Protein AF-A0A679IBZ6-F1 (afdb_monomer_lite)

Foldseek 3Di:
DLLLVLCVLLVPALPLLCLLLVHDSVQSVCVNVVNDDDDPPDSSVVSSVLSSLLSVLLCVVQPNHSVVSNVQQQFQDVVVVRDRLSVQSSDVVSSVVSSVVSVVVVVVD

InterPro domains:
  IPR024467 Antitoxin Xre/MbcA/ParS-like, toxin-binding domain [PF09722] (58-107)
  IPR046847 Antitoxin Xre-like, helix-turn-helix domain [PF20432] (2-53)

Radius of gyration: 13.26 Å; chains: 1; bounding box: 30×23×37 Å

Organism: NCBI:txid1751046

pLDDT: mean 95.49, std 5.95, range [57.66, 98.5]

Sequence (109 aa):
MAVSEVADRLGIGPTDTGDIVGLSQPTASRMLKGNYLLKEHSKEWELSAHLVRLYRALFSMVGGSDELASGWLRSSNKAFDSQKPIDLIKRVDGLLNVCEYLDAHRARI

Structure (mmCIF, N/CA/C/O backbone):
data_AF-A0A679IBZ6-F1
#
_entry.id   AF-A0A679IBZ6-F1
#
loop_
_atom_site.group_PDB
_atom_site.id
_atom_site.type_symbol
_atom_site.label_atom_id
_atom_site.label_alt_id
_atom_site.label_comp_id
_atom_site.label_asym_id
_atom_site.label_entity_id
_atom_site.label_seq_id
_atom_site.pdbx_PDB_ins_code
_atom_site.Cartn_x
_atom_site.Cartn_y
_atom_site.Cartn_z
_atom_site.occupancy
_atom_site.B_iso_or_equiv
_atom_site.auth_seq_id
_atom_site.auth_comp_id
_atom_site.auth_asym_id
_atom_site.auth_atom_id
_atom_site.pdbx_PDB_model_num
ATOM 1 N N . MET A 1 1 ? 3.352 -8.321 13.443 1.00 72.88 1 MET A N 1
ATOM 2 C CA . MET A 1 1 ? 2.330 -8.811 12.487 1.00 72.88 1 MET A CA 1
ATOM 3 C C . MET A 1 1 ? 2.826 -8.553 11.070 1.00 72.88 1 MET A C 1
ATOM 5 O O . MET A 1 1 ? 3.595 -7.620 10.898 1.00 72.88 1 MET A O 1
ATOM 9 N N . ALA A 1 2 ? 2.394 -9.312 10.058 1.00 91.06 2 ALA A N 1
ATOM 10 C CA . ALA A 1 2 ? 2.929 -9.167 8.694 1.00 91.06 2 ALA A CA 1
ATOM 11 C C . ALA A 1 2 ? 2.803 -7.735 8.129 1.00 91.06 2 ALA A C 1
ATOM 13 O O . ALA A 1 2 ? 3.745 -7.216 7.545 1.00 91.06 2 ALA A O 1
ATOM 14 N N . VAL A 1 3 ? 1.674 -7.055 8.365 1.00 94.69 3 VAL A N 1
ATOM 15 C CA . VAL A 1 3 ? 1.457 -5.676 7.882 1.00 94.69 3 VAL A CA 1
ATOM 16 C C . VAL A 1 3 ? 2.381 -4.668 8.564 1.00 94.69 3 VAL A C 1
ATOM 18 O O . VAL A 1 3 ? 2.902 -3.782 7.898 1.00 94.69 3 VAL A O 1
ATOM 21 N N . SER A 1 4 ? 2.607 -4.800 9.877 1.00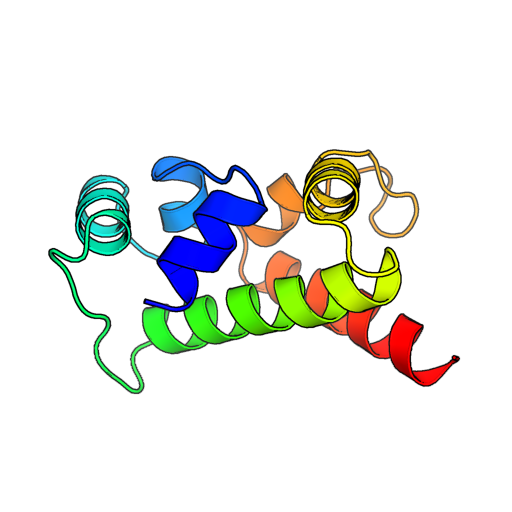 96.56 4 SER A N 1
ATOM 22 C CA . SER A 1 4 ? 3.478 -3.876 10.614 1.00 96.56 4 SER A CA 1
ATOM 23 C C . SER A 1 4 ? 4.928 -3.975 10.148 1.00 96.56 4 SER A C 1
ATOM 25 O O . SER A 1 4 ? 5.597 -2.961 10.018 1.00 96.56 4 SER A O 1
ATOM 27 N N . GLU A 1 5 ? 5.388 -5.191 9.852 1.00 97.31 5 GLU A N 1
ATOM 28 C CA . GLU A 1 5 ? 6.720 -5.442 9.299 1.00 97.31 5 GLU A CA 1
ATOM 29 C C . GLU A 1 5 ? 6.863 -4.877 7.881 1.00 97.31 5 GLU A C 1
ATOM 31 O O . GLU A 1 5 ? 7.839 -4.202 7.582 1.00 97.31 5 GLU A O 1
ATOM 36 N N . VAL A 1 6 ? 5.866 -5.090 7.016 1.00 98.00 6 VAL A N 1
ATOM 37 C CA . VAL A 1 6 ? 5.867 -4.529 5.656 1.00 98.00 6 VAL A CA 1
ATOM 38 C C . VAL A 1 6 ? 5.860 -3.003 5.674 1.00 98.00 6 VAL A C 1
ATOM 40 O O . VAL A 1 6 ? 6.602 -2.380 4.917 1.00 98.00 6 VAL A O 1
ATOM 43 N N . ALA A 1 7 ? 5.045 -2.394 6.537 1.00 98.00 7 ALA A N 1
ATOM 44 C CA . ALA A 1 7 ? 4.999 -0.945 6.680 1.00 98.00 7 ALA A CA 1
ATOM 45 C C . ALA A 1 7 ? 6.351 -0.382 7.140 1.00 98.00 7 ALA A C 1
ATOM 47 O O . ALA A 1 7 ? 6.803 0.609 6.578 1.00 98.00 7 ALA A O 1
ATOM 48 N N . ASP A 1 8 ? 7.018 -1.037 8.092 1.00 98.00 8 ASP A N 1
ATOM 49 C CA . ASP A 1 8 ? 8.349 -0.644 8.565 1.00 98.00 8 ASP A CA 1
ATOM 50 C C . ASP A 1 8 ? 9.403 -0.732 7.448 1.00 98.00 8 ASP A C 1
ATOM 52 O O . ASP A 1 8 ? 10.044 0.264 7.116 1.00 98.00 8 ASP A O 1
ATOM 56 N N . ARG A 1 9 ? 9.484 -1.879 6.760 1.00 98.19 9 ARG A N 1
ATOM 57 C CA . ARG A 1 9 ? 10.432 -2.109 5.653 1.00 98.19 9 ARG A CA 1
ATOM 58 C C . ARG A 1 9 ? 10.242 -1.153 4.475 1.00 98.19 9 ARG A C 1
ATOM 60 O O . ARG A 1 9 ? 11.205 -0.733 3.844 1.00 98.19 9 ARG A O 1
ATOM 67 N N . LEU A 1 10 ? 8.999 -0.778 4.177 1.00 98.12 10 LEU A N 1
ATOM 68 C CA . LEU A 1 10 ? 8.676 0.186 3.119 1.00 98.12 10 LEU A CA 1
ATOM 69 C C . LEU A 1 10 ? 8.665 1.650 3.610 1.00 98.12 10 LEU A C 1
ATOM 71 O O . LEU A 1 10 ? 8.442 2.578 2.821 1.00 98.12 10 LEU A O 1
ATOM 75 N N . GLY A 1 11 ? 8.877 1.889 4.907 1.00 97.75 11 GLY A N 1
ATOM 76 C CA . GLY A 1 11 ? 8.791 3.211 5.530 1.00 97.75 11 GLY A CA 1
ATOM 77 C C . GLY A 1 11 ? 7.412 3.871 5.388 1.00 97.75 11 GLY A C 1
ATOM 78 O O . GLY A 1 11 ? 7.318 5.085 5.201 1.00 97.75 11 GLY A O 1
ATOM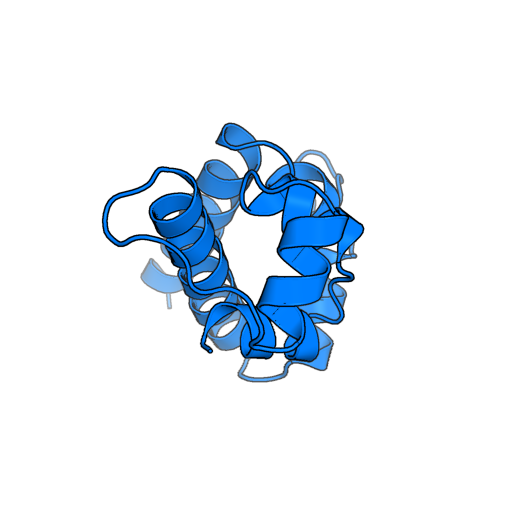 79 N N . ILE A 1 12 ? 6.332 3.088 5.381 1.00 98.06 12 ILE A N 1
ATOM 80 C CA . ILE A 1 12 ? 4.952 3.564 5.229 1.00 98.06 12 ILE A CA 1
ATOM 81 C C . ILE A 1 12 ? 4.405 3.955 6.604 1.00 98.06 12 ILE A C 1
ATOM 83 O O . ILE A 1 12 ? 4.345 3.151 7.532 1.00 98.06 12 ILE A O 1
ATOM 87 N N . GLY A 1 13 ? 3.982 5.213 6.736 1.00 98.00 13 GLY A N 1
ATOM 88 C CA . GLY A 1 13 ? 3.437 5.733 7.987 1.00 98.00 13 GLY A CA 1
ATOM 89 C C . GLY A 1 13 ? 2.010 5.244 8.286 1.00 98.00 13 GLY A C 1
ATOM 90 O O . GLY A 1 13 ? 1.347 4.668 7.421 1.00 98.00 13 GLY A O 1
ATOM 91 N N . PRO A 1 14 ? 1.477 5.524 9.491 1.00 97.88 14 PRO A N 1
ATOM 92 C CA . PRO A 1 14 ? 0.128 5.108 9.880 1.00 97.88 14 PRO A CA 1
ATOM 93 C C . PRO A 1 14 ? -0.987 5.673 8.995 1.00 97.88 14 PRO A C 1
ATOM 95 O O . PRO A 1 14 ? -2.001 5.009 8.812 1.00 97.88 14 PRO A O 1
ATOM 98 N N . THR A 1 15 ? -0.814 6.889 8.467 1.00 98.38 15 THR A N 1
ATOM 99 C CA . THR A 1 15 ? -1.790 7.526 7.568 1.00 98.38 15 THR A CA 1
ATOM 100 C C 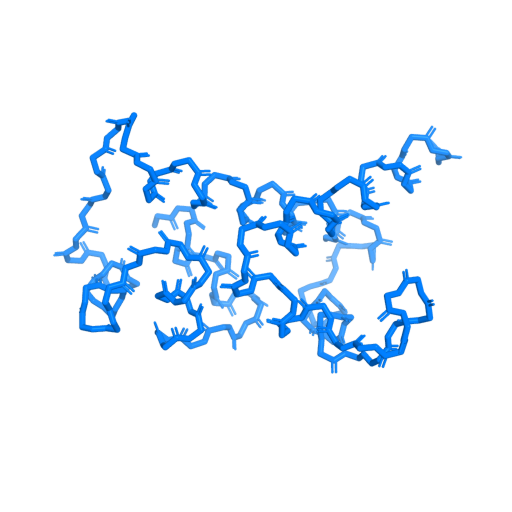. THR A 1 15 ? -1.898 6.748 6.265 1.00 98.38 15 THR A C 1
ATOM 102 O O . THR A 1 15 ? -2.953 6.194 5.982 1.00 98.38 15 THR A O 1
ATOM 105 N N . ASP A 1 16 ? -0.781 6.603 5.546 1.00 98.38 16 ASP A N 1
ATOM 106 C CA . ASP A 1 16 ? -0.741 5.852 4.289 1.00 98.38 16 ASP A CA 1
ATOM 107 C C . ASP A 1 16 ? -1.144 4.385 4.499 1.00 98.38 16 ASP A C 1
ATOM 109 O O . ASP A 1 16 ? -1.878 3.827 3.694 1.00 98.38 16 ASP A O 1
ATOM 113 N N . THR A 1 17 ? -0.725 3.762 5.608 1.00 98.38 17 THR A N 1
ATOM 114 C CA . THR A 1 17 ? -1.158 2.398 5.951 1.00 98.38 17 THR A CA 1
ATOM 115 C C . THR A 1 17 ? -2.678 2.322 6.064 1.00 98.38 17 THR A C 1
ATOM 117 O O . THR A 1 17 ? -3.275 1.395 5.527 1.00 98.38 17 THR A O 1
ATOM 120 N N . GLY A 1 18 ? -3.300 3.285 6.753 1.00 98.19 18 GLY A N 1
ATOM 121 C CA . GLY A 1 18 ? -4.751 3.365 6.893 1.00 98.19 18 GLY A CA 1
ATOM 122 C C . GLY A 1 18 ? -5.456 3.487 5.546 1.00 98.19 18 GLY A C 1
ATOM 123 O O . GLY A 1 18 ? -6.357 2.696 5.269 1.00 98.19 18 GLY A O 1
ATOM 124 N N . ASP A 1 19 ? -4.982 4.395 4.693 1.00 98.38 19 ASP A N 1
ATOM 125 C CA . ASP A 1 19 ? -5.527 4.602 3.348 1.00 98.38 19 ASP A CA 1
ATOM 126 C C . ASP A 1 19 ? -5.441 3.324 2.494 1.00 98.38 19 ASP A C 1
ATOM 128 O O . ASP A 1 19 ? -6.411 2.944 1.844 1.00 98.38 19 ASP A O 1
ATOM 132 N N . ILE A 1 20 ? -4.308 2.613 2.542 1.00 98.44 20 ILE A N 1
ATOM 133 C CA . ILE A 1 20 ? -4.073 1.394 1.752 1.00 98.44 20 ILE A CA 1
ATOM 134 C C . ILE A 1 20 ? -4.953 0.227 2.220 1.00 98.44 20 ILE A C 1
ATOM 136 O O . ILE A 1 20 ? -5.475 -0.530 1.400 1.00 98.44 20 ILE A O 1
ATOM 140 N N . VAL A 1 21 ? -5.099 0.044 3.536 1.00 97.31 21 VAL A N 1
ATOM 141 C CA . VAL A 1 21 ? -5.756 -1.149 4.104 1.00 97.31 21 VAL A CA 1
ATOM 142 C C . VAL A 1 21 ? -7.197 -0.907 4.555 1.00 97.31 21 VAL A C 1
ATOM 144 O O . VAL A 1 21 ? -7.812 -1.803 5.123 1.00 97.31 21 VAL A O 1
ATOM 147 N N . GLY A 1 22 ? -7.753 0.280 4.303 1.00 96.94 22 GLY A N 1
ATOM 148 C CA . GLY A 1 22 ? -9.140 0.610 4.641 1.00 96.94 22 GLY A CA 1
ATOM 149 C C . GLY A 1 22 ? -9.382 0.849 6.134 1.00 96.94 22 GLY A C 1
ATOM 150 O O . GLY A 1 22 ? -10.479 0.606 6.629 1.00 96.94 22 GLY A O 1
ATOM 151 N N . LEU A 1 23 ? -8.372 1.320 6.869 1.00 97.38 23 LEU A N 1
ATOM 152 C CA . LEU A 1 23 ? -8.479 1.643 8.293 1.00 97.38 23 LEU A CA 1
ATOM 153 C C . LEU A 1 23 ? -8.397 3.149 8.533 1.00 97.38 23 LEU A C 1
ATOM 155 O O . LEU A 1 23 ? -7.661 3.871 7.869 1.00 97.38 23 LEU A O 1
ATOM 159 N N . SER A 1 24 ? -9.062 3.625 9.587 1.00 98.06 24 SER A N 1
ATOM 160 C CA . SER A 1 24 ? -8.786 4.972 10.089 1.00 98.06 24 SER A CA 1
ATOM 161 C C . SER A 1 24 ? -7.346 5.071 10.605 1.00 98.06 24 SER A C 1
ATOM 163 O O . SER A 1 24 ? -6.834 4.124 11.209 1.00 98.06 24 SER A O 1
ATOM 165 N N . GLN A 1 25 ? -6.706 6.233 10.440 1.00 97.81 25 GLN A N 1
ATOM 166 C CA . GLN A 1 25 ? -5.328 6.463 10.895 1.00 97.81 25 GLN A CA 1
ATOM 167 C C . GLN A 1 25 ? -5.088 6.053 12.368 1.00 97.81 25 GLN A C 1
ATOM 169 O O . GLN A 1 25 ? -4.083 5.382 12.627 1.00 97.81 25 GLN A O 1
ATOM 174 N N . PRO A 1 26 ? -5.989 6.334 13.339 1.00 98.25 26 PRO A N 1
ATOM 175 C CA . PRO A 1 26 ? -5.793 5.882 14.718 1.00 98.25 26 PRO A CA 1
ATOM 176 C C . PRO A 1 26 ? -5.817 4.356 14.858 1.00 98.25 26 PRO A C 1
ATOM 178 O O . PRO A 1 26 ? -5.091 3.791 15.678 1.00 98.25 26 PRO A O 1
ATOM 181 N N . THR A 1 27 ? -6.638 3.672 14.057 1.00 97.81 27 THR A N 1
ATOM 182 C CA . THR A 1 27 ? -6.715 2.205 14.051 1.00 97.81 27 THR A CA 1
ATOM 183 C C . THR A 1 27 ? -5.481 1.597 13.401 1.00 97.81 27 THR A C 1
ATOM 185 O O . THR A 1 27 ? -4.890 0.691 13.982 1.00 97.81 27 THR A O 1
ATOM 188 N N . ALA A 1 28 ? -5.021 2.156 12.279 1.00 97.88 28 ALA A N 1
ATOM 189 C CA . ALA A 1 28 ? -3.757 1.777 11.657 1.00 97.88 28 ALA A CA 1
ATOM 190 C C . ALA A 1 28 ? -2.576 1.989 12.618 1.00 97.88 28 ALA A C 1
ATOM 192 O O . ALA A 1 28 ? -1.749 1.099 12.782 1.00 97.88 28 ALA A O 1
A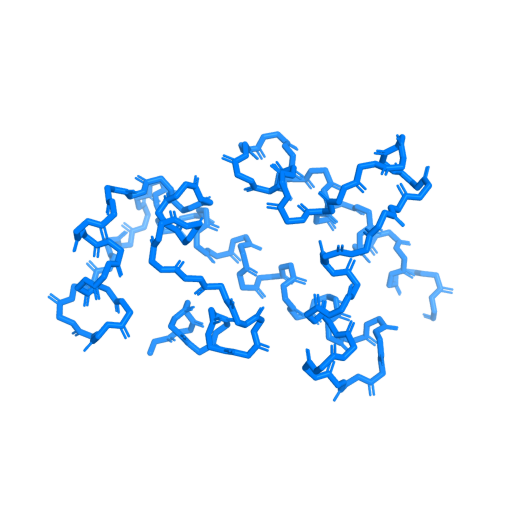TOM 193 N N . SER A 1 29 ? -2.533 3.104 13.356 1.00 97.94 29 SER A N 1
ATOM 194 C CA . SER A 1 29 ? -1.500 3.345 14.372 1.00 97.94 29 SER A CA 1
ATOM 195 C C . SER A 1 29 ? -1.502 2.281 15.476 1.00 97.94 29 SER A C 1
ATOM 197 O O . SER A 1 29 ? -0.442 1.765 15.833 1.00 97.94 29 SER A O 1
ATOM 199 N N . ARG A 1 30 ? -2.679 1.903 16.000 1.00 97.50 30 ARG A N 1
ATOM 200 C CA . ARG A 1 30 ? -2.788 0.799 16.971 1.00 97.50 30 ARG A CA 1
ATOM 201 C C . ARG A 1 30 ? -2.346 -0.530 16.367 1.00 97.50 30 ARG A C 1
ATOM 203 O O . ARG A 1 30 ? -1.631 -1.268 17.035 1.00 97.50 30 ARG A O 1
ATOM 210 N N . MET A 1 31 ? -2.722 -0.809 15.120 1.00 96.75 31 MET A N 1
ATOM 211 C CA . MET A 1 31 ? -2.347 -2.032 14.407 1.00 96.75 31 MET A CA 1
ATOM 212 C C . MET A 1 31 ? -0.831 -2.141 14.228 1.00 96.75 31 MET A C 1
ATOM 214 O O . MET A 1 31 ? -0.251 -3.177 14.546 1.00 96.75 31 MET A O 1
ATOM 218 N N . LEU A 1 32 ? -0.179 -1.061 13.789 1.00 96.56 32 LEU A N 1
ATOM 219 C CA . LEU A 1 32 ? 1.276 -0.998 13.623 1.00 96.56 32 LEU A CA 1
ATOM 220 C C . LEU A 1 32 ? 2.021 -1.176 14.954 1.00 96.56 32 LEU A C 1
ATOM 222 O O . LEU A 1 32 ? 3.105 -1.747 14.974 1.00 96.56 32 LEU A O 1
ATOM 226 N N . LYS A 1 33 ? 1.414 -0.761 16.073 1.00 96.19 33 LYS A N 1
ATOM 227 C CA . LYS A 1 33 ? 1.931 -0.982 17.436 1.00 96.19 33 LYS A CA 1
ATOM 228 C C . LYS A 1 33 ? 1.582 -2.357 18.026 1.00 96.19 33 LYS A C 1
ATOM 230 O O . LYS A 1 33 ? 1.939 -2.618 19.168 1.00 96.19 33 LYS A O 1
ATOM 235 N N . GLY A 1 34 ? 0.860 -3.212 17.299 1.00 93.81 34 GLY A 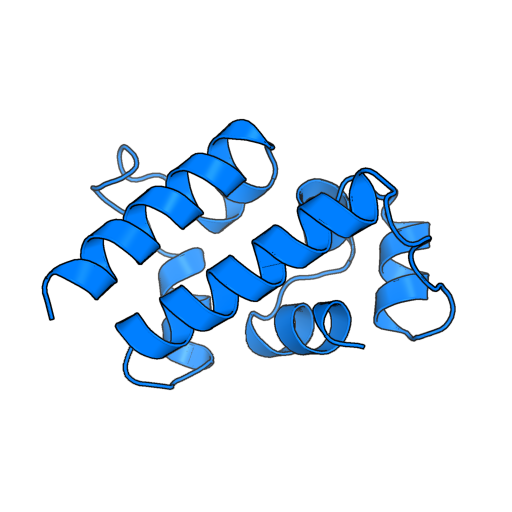N 1
ATOM 236 C CA . GLY A 1 34 ? 0.416 -4.524 17.790 1.00 93.81 34 GLY A CA 1
ATOM 237 C C . GLY A 1 34 ? -0.785 -4.489 18.745 1.00 93.81 34 GLY A C 1
ATOM 238 O O . GLY A 1 34 ? -1.164 -5.522 19.283 1.00 93.81 34 GLY A O 1
ATOM 239 N N . ASN A 1 35 ? -1.425 -3.331 18.919 1.00 94.75 35 ASN A N 1
ATOM 240 C CA . ASN A 1 35 ? -2.568 -3.117 19.818 1.00 94.75 35 ASN A CA 1
ATOM 241 C C . ASN A 1 35 ? -3.929 -3.251 19.111 1.00 94.75 35 ASN A C 1
ATOM 243 O O . ASN A 1 35 ? -4.960 -2.846 19.647 1.00 94.75 35 ASN A O 1
ATOM 247 N N . TYR A 1 36 ? -3.936 -3.741 17.872 1.00 94.19 36 TYR A N 1
ATOM 248 C CA . TYR A 1 36 ? -5.141 -4.025 17.101 1.00 94.19 36 TYR A CA 1
ATOM 249 C C . TYR A 1 36 ? -4.865 -5.192 16.156 1.00 94.19 36 TYR A C 1
ATOM 251 O O . TYR A 1 36 ? -3.873 -5.174 15.427 1.00 94.19 36 TYR A O 1
ATOM 259 N N . LEU A 1 37 ? -5.751 -6.186 16.171 1.00 92.88 37 LEU A N 1
ATOM 260 C CA . LEU A 1 37 ? -5.714 -7.335 15.276 1.00 92.88 37 LEU A CA 1
ATOM 261 C C . LEU A 1 37 ? -6.823 -7.194 14.239 1.00 92.88 37 LEU A C 1
ATOM 263 O O . LEU A 1 37 ? -7.965 -6.882 14.578 1.00 92.88 37 LEU A O 1
ATOM 267 N N . LEU A 1 38 ? -6.475 -7.442 12.980 1.00 93.25 38 LEU A N 1
ATOM 268 C CA . LEU A 1 38 ? -7.453 -7.517 11.904 1.00 93.25 38 LEU A CA 1
ATOM 269 C C . LEU A 1 38 ? -8.340 -8.742 12.111 1.00 93.25 38 LEU A C 1
ATOM 271 O O . LEU A 1 38 ? -7.854 -9.823 12.443 1.00 93.25 38 LEU A O 1
ATOM 275 N N . LYS A 1 39 ? -9.640 -8.572 11.880 1.00 93.19 39 LYS A N 1
ATOM 276 C CA . LYS A 1 39 ? -10.576 -9.691 11.858 1.00 93.19 39 LYS A CA 1
ATOM 277 C C . LYS A 1 39 ? -10.361 -10.479 10.567 1.00 93.19 39 LYS A C 1
ATOM 279 O O . LYS A 1 39 ? -10.411 -9.902 9.486 1.00 93.19 39 LYS A O 1
ATOM 284 N N . GLU A 1 40 ? -10.147 -11.785 10.676 1.00 90.94 40 GLU A N 1
ATOM 285 C CA . GLU A 1 40 ? -10.055 -12.654 9.500 1.00 90.94 40 GLU A CA 1
ATOM 286 C C . GLU A 1 40 ? -11.300 -12.514 8.613 1.00 90.94 40 GLU A C 1
ATOM 288 O O . GLU A 1 40 ? -12.416 -12.320 9.107 1.00 90.94 40 GLU A O 1
ATOM 293 N N . HIS A 1 41 ? -11.093 -12.587 7.296 1.00 91.00 41 HIS A N 1
ATOM 294 C CA . HIS A 1 41 ? -12.131 -12.417 6.272 1.00 91.00 41 HIS A CA 1
ATOM 295 C C . HIS A 1 41 ? -12.828 -11.041 6.254 1.00 91.00 41 HIS A C 1
ATOM 297 O O . HIS A 1 41 ? -13.854 -10.889 5.593 1.00 91.00 41 HIS A O 1
ATOM 303 N N . SER A 1 42 ? -12.307 -10.027 6.958 1.00 95.81 42 SER A N 1
ATOM 304 C CA . SER A 1 42 ? -12.759 -8.643 6.777 1.00 95.81 42 SER A CA 1
ATO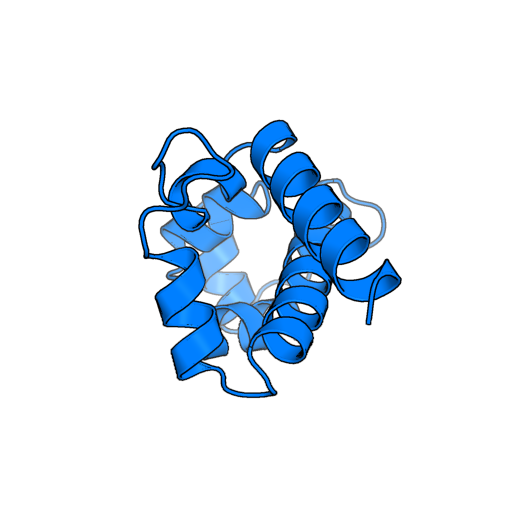M 305 C C . SER A 1 42 ? -12.133 -8.014 5.532 1.00 95.81 42 SER A C 1
ATOM 307 O O . SER A 1 42 ? -11.106 -8.477 5.027 1.00 95.81 42 SER A O 1
ATOM 309 N N . LYS A 1 43 ? -12.717 -6.912 5.047 1.00 95.69 43 LYS A N 1
ATOM 310 C CA . LYS A 1 43 ? -12.181 -6.227 3.868 1.00 95.69 43 LYS A CA 1
ATOM 311 C C . LYS A 1 43 ? -10.770 -5.690 4.111 1.00 95.69 43 LYS A C 1
ATOM 313 O O . LYS A 1 43 ? -9.905 -5.777 3.245 1.00 95.69 43 LYS A O 1
ATOM 318 N N . GLU A 1 44 ? -10.526 -5.179 5.308 1.00 96.62 44 GLU A N 1
ATOM 319 C CA . GLU A 1 44 ? -9.238 -4.651 5.747 1.00 96.62 44 GLU A CA 1
ATOM 320 C C . GLU A 1 44 ? -8.183 -5.754 5.846 1.00 96.62 44 GLU A C 1
ATOM 322 O O . GLU A 1 44 ? -7.009 -5.521 5.554 1.00 96.62 44 GLU A O 1
ATOM 327 N N . TRP A 1 45 ? -8.595 -6.977 6.202 1.00 96.88 45 TRP A N 1
ATOM 328 C CA . TRP A 1 45 ? -7.727 -8.151 6.181 1.00 96.88 45 TRP A CA 1
ATOM 329 C C . TRP A 1 45 ? -7.317 -8.527 4.752 1.00 96.88 45 TRP A C 1
ATOM 331 O O . TRP A 1 45 ? -6.134 -8.747 4.497 1.00 96.88 45 TRP A O 1
ATOM 341 N N . GLU A 1 46 ? -8.255 -8.528 3.801 1.00 96.62 46 GLU A N 1
ATOM 342 C CA . GLU A 1 46 ? -7.947 -8.783 2.386 1.00 96.62 46 GLU A CA 1
ATOM 343 C C . GLU A 1 46 ? -6.995 -7.729 1.805 1.00 96.62 46 GLU A C 1
ATOM 345 O O . GLU A 1 46 ? -5.996 -8.073 1.172 1.00 96.62 46 GLU A O 1
ATOM 350 N N . LEU A 1 47 ? -7.268 -6.439 2.039 1.00 97.75 47 LEU A N 1
ATOM 351 C CA . LEU A 1 47 ? -6.411 -5.344 1.568 1.00 97.75 47 LEU A CA 1
ATOM 352 C C . LEU A 1 47 ? -5.011 -5.426 2.187 1.00 97.75 47 LEU A C 1
ATOM 354 O O . LEU A 1 47 ? -4.003 -5.270 1.499 1.00 97.75 47 LEU A O 1
ATOM 358 N N . SER A 1 48 ? -4.943 -5.762 3.473 1.00 97.31 48 SER A N 1
ATOM 359 C CA . SER A 1 48 ? -3.685 -6.029 4.168 1.00 97.31 48 SER A CA 1
ATOM 360 C C . SER A 1 48 ? -2.907 -7.190 3.547 1.00 97.31 48 SER A C 1
ATOM 362 O O . SER A 1 48 ? -1.691 -7.100 3.373 1.00 97.31 48 SER A O 1
ATOM 364 N N . ALA A 1 49 ? -3.593 -8.270 3.167 1.00 96.62 49 ALA A N 1
ATOM 365 C CA . ALA A 1 49 ? -2.973 -9.398 2.482 1.00 96.62 49 ALA A CA 1
ATOM 366 C C . ALA A 1 49 ? -2.428 -9.000 1.098 1.00 96.62 49 ALA A C 1
ATOM 368 O O . ALA A 1 49 ? -1.324 -9.415 0.735 1.00 96.62 49 ALA A O 1
ATOM 369 N N . HIS A 1 50 ? -3.148 -8.155 0.351 1.00 97.31 50 HIS A N 1
ATOM 370 C CA . HIS A 1 50 ? -2.665 -7.596 -0.915 1.00 97.31 50 HIS A CA 1
ATOM 371 C C . HIS A 1 50 ? -1.421 -6.723 -0.733 1.00 97.31 50 HIS A C 1
ATOM 373 O O . HIS A 1 50 ? -0.464 -6.890 -1.484 1.00 97.31 50 HIS A O 1
ATOM 379 N N . LEU A 1 51 ? -1.374 -5.867 0.293 1.00 98.06 51 LEU A N 1
ATOM 380 C CA . LEU A 1 51 ? -0.178 -5.076 0.603 1.00 98.06 51 LEU A CA 1
ATOM 381 C C . LEU A 1 51 ? 1.037 -5.969 0.910 1.00 98.06 51 LEU A C 1
ATOM 383 O O . LEU A 1 51 ? 2.132 -5.735 0.397 1.00 98.06 51 LEU A O 1
ATOM 387 N N . VAL A 1 52 ? 0.851 -7.034 1.697 1.00 97.56 52 VAL A N 1
ATOM 388 C CA . VAL A 1 52 ? 1.929 -7.996 1.987 1.00 97.56 52 VAL A CA 1
ATOM 389 C C . VAL A 1 52 ? 2.385 -8.719 0.715 1.00 97.56 52 VAL A C 1
ATOM 391 O O . VAL A 1 52 ? 3.585 -8.902 0.503 1.00 97.56 52 VAL A O 1
ATOM 394 N N . ARG A 1 53 ? 1.451 -9.120 -0.154 1.00 96.31 53 ARG A N 1
ATOM 395 C CA . ARG A 1 53 ? 1.766 -9.750 -1.445 1.00 96.31 53 ARG A CA 1
ATOM 396 C C . ARG A 1 53 ? 2.561 -8.809 -2.348 1.00 96.31 53 ARG A C 1
ATOM 398 O O . ARG A 1 53 ? 3.582 -9.228 -2.891 1.00 96.31 53 ARG A O 1
ATOM 405 N N . LEU A 1 54 ? 2.125 -7.555 -2.447 1.00 97.62 54 LEU A N 1
ATOM 406 C CA . LEU A 1 54 ? 2.789 -6.498 -3.202 1.00 97.62 54 LEU A CA 1
ATOM 407 C C . LEU A 1 54 ? 4.235 -6.340 -2.743 1.00 97.62 54 LEU A C 1
ATOM 409 O O . LEU A 1 54 ? 5.141 -6.401 -3.570 1.00 97.62 54 LEU A O 1
ATOM 413 N N . TYR A 1 55 ? 4.462 -6.209 -1.432 1.00 97.75 55 TYR A N 1
ATOM 414 C CA . TYR A 1 55 ? 5.812 -6.107 -0.883 1.00 97.75 55 TYR A CA 1
ATOM 415 C C . TYR A 1 55 ? 6.677 -7.307 -1.274 1.00 97.75 55 TYR A C 1
ATOM 417 O O . TYR A 1 55 ? 7.794 -7.121 -1.738 1.00 97.75 55 TYR A O 1
ATOM 425 N N . ARG A 1 56 ? 6.167 -8.539 -1.155 1.00 96.12 56 ARG A N 1
ATOM 426 C CA . ARG A 1 56 ? 6.943 -9.746 -1.492 1.00 96.12 56 ARG A CA 1
ATOM 427 C C . ARG A 1 56 ? 7.317 -9.805 -2.973 1.00 96.12 56 ARG A C 1
ATOM 429 O O . ARG A 1 56 ? 8.439 -10.194 -3.297 1.00 96.12 56 ARG A O 1
ATOM 436 N N . ALA A 1 57 ? 6.395 -9.437 -3.862 1.00 96.19 57 ALA A N 1
ATOM 437 C CA . ALA A 1 57 ? 6.659 -9.387 -5.297 1.00 96.19 57 ALA A CA 1
ATOM 438 C C . ALA A 1 57 ? 7.679 -8.289 -5.632 1.00 96.19 57 ALA A C 1
ATOM 440 O O . ALA A 1 57 ? 8.651 -8.541 -6.343 1.00 96.19 57 ALA A O 1
ATOM 441 N N . LEU A 1 58 ? 7.510 -7.104 -5.043 1.00 97.12 58 LEU A N 1
ATOM 442 C CA . LEU A 1 58 ? 8.414 -5.976 -5.216 1.00 97.12 58 LEU A CA 1
ATOM 443 C C . LEU A 1 58 ? 9.821 -6.276 -4.689 1.00 97.12 58 LEU A C 1
ATOM 445 O O . LEU A 1 58 ? 10.791 -6.077 -5.411 1.00 97.12 58 LEU A O 1
ATOM 449 N N . PHE A 1 59 ? 9.929 -6.803 -3.470 1.00 96.38 59 PHE A N 1
ATOM 450 C CA . PHE A 1 59 ? 11.189 -7.194 -2.840 1.00 96.38 59 PHE A CA 1
ATOM 451 C C . PHE A 1 59 ? 11.961 -8.186 -3.715 1.00 96.38 59 PHE A C 1
ATOM 453 O O . PHE A 1 59 ? 13.153 -8.010 -3.949 1.00 96.38 59 PHE A O 1
ATOM 460 N N . SER A 1 60 ? 11.270 -9.183 -4.279 1.00 95.06 60 SER A N 1
ATOM 461 C CA . SER A 1 60 ? 11.871 -10.118 -5.235 1.00 95.06 60 SER A CA 1
ATOM 462 C C . SER A 1 60 ? 12.317 -9.432 -6.530 1.00 95.06 60 SER A C 1
ATOM 464 O O . SER A 1 60 ? 13.375 -9.769 -7.052 1.00 95.06 60 SER A O 1
ATOM 466 N N . MET A 1 61 ? 11.527 -8.492 -7.058 1.00 94.56 61 MET A N 1
ATOM 467 C CA . MET A 1 61 ? 11.829 -7.776 -8.303 1.00 94.56 61 MET A CA 1
ATOM 468 C C . MET A 1 61 ? 13.061 -6.870 -8.170 1.00 94.56 61 MET A C 1
ATOM 470 O O . MET A 1 61 ? 13.839 -6.758 -9.112 1.00 94.56 61 MET A O 1
ATOM 474 N N . VAL A 1 62 ? 13.260 -6.242 -7.007 1.00 95.25 62 VAL A N 1
ATOM 475 C CA . VAL A 1 62 ? 14.408 -5.353 -6.748 1.00 95.25 62 VAL A CA 1
ATOM 476 C C . VAL A 1 62 ? 15.644 -6.083 -6.204 1.00 95.25 62 VAL A C 1
ATOM 478 O O . VAL A 1 62 ? 16.592 -5.437 -5.769 1.00 95.25 62 VAL A O 1
ATOM 481 N N . GLY A 1 63 ? 15.652 -7.421 -6.208 1.00 94.69 63 GLY A N 1
ATOM 482 C CA . GLY A 1 63 ? 16.808 -8.216 -5.783 1.00 94.69 63 GLY A CA 1
ATOM 483 C C . GLY A 1 63 ? 16.990 -8.342 -4.267 1.00 94.69 63 GLY A C 1
ATOM 484 O O . GLY A 1 63 ? 18.089 -8.639 -3.812 1.00 94.69 63 GLY A O 1
ATOM 485 N N . GLY A 1 64 ? 15.931 -8.139 -3.480 1.00 95.88 64 GLY A N 1
ATOM 486 C CA . GLY A 1 64 ? 15.934 -8.394 -2.040 1.00 95.88 64 GLY A CA 1
ATOM 487 C C . GLY A 1 64 ? 16.452 -7.250 -1.163 1.00 95.88 64 GLY A C 1
ATOM 488 O O . GLY A 1 64 ? 17.009 -7.515 -0.101 1.00 95.88 64 GLY A O 1
ATOM 489 N N . SER A 1 65 ? 16.274 -5.994 -1.582 1.00 97.75 65 SER A N 1
ATOM 490 C CA . SER A 1 65 ? 16.567 -4.807 -0.760 1.00 97.75 65 SER A CA 1
ATOM 491 C C . SER A 1 65 ? 15.289 -4.043 -0.417 1.00 97.75 65 SER A C 1
ATOM 493 O O . SER A 1 65 ? 14.521 -3.657 -1.304 1.00 97.75 65 SER A O 1
ATOM 495 N N . ASP A 1 66 ? 15.091 -3.792 0.877 1.00 98.06 66 ASP A N 1
ATOM 496 C CA . ASP A 1 66 ? 13.978 -2.989 1.390 1.00 98.06 66 ASP A CA 1
ATOM 497 C C . ASP A 1 66 ? 14.122 -1.516 0.985 1.00 98.06 66 ASP A C 1
ATOM 499 O O . ASP A 1 66 ? 13.140 -0.869 0.617 1.00 98.06 66 ASP A O 1
ATOM 503 N N . GLU A 1 67 ? 15.353 -1.003 0.939 1.00 98.12 67 GLU A N 1
ATOM 504 C CA . GLU A 1 67 ? 15.661 0.353 0.485 1.00 98.12 67 GLU A CA 1
ATOM 505 C C . GLU A 1 67 ? 15.278 0.545 -0.984 1.00 98.12 67 GLU A C 1
ATOM 507 O O . GLU A 1 67 ? 14.637 1.539 -1.334 1.00 98.12 67 GLU A O 1
ATOM 512 N N . LEU A 1 68 ? 15.619 -0.419 -1.849 1.00 98.19 68 LEU A N 1
ATOM 513 C CA . LEU A 1 68 ? 15.237 -0.376 -3.261 1.00 98.19 68 LEU A CA 1
ATOM 514 C C . LEU A 1 68 ? 13.726 -0.548 -3.445 1.00 98.19 68 LEU A C 1
ATOM 516 O O . LEU A 1 68 ? 13.144 0.125 -4.296 1.00 98.19 68 LEU A O 1
ATOM 520 N N . ALA A 1 69 ? 13.071 -1.391 -2.642 1.00 98.25 69 ALA A N 1
ATOM 521 C CA . ALA A 1 69 ? 11.619 -1.559 -2.684 1.00 98.25 69 ALA A CA 1
ATOM 522 C C . ALA A 1 69 ? 10.899 -0.260 -2.282 1.00 98.25 69 ALA A C 1
ATOM 524 O O . ALA A 1 69 ? 10.024 0.229 -3.001 1.00 98.25 69 ALA A O 1
ATOM 525 N N . SER A 1 70 ? 11.313 0.350 -1.170 1.00 98.38 70 SER A N 1
ATOM 526 C CA . SER A 1 70 ? 10.799 1.642 -0.708 1.00 98.38 70 SER A CA 1
ATOM 527 C C . SER A 1 70 ? 11.054 2.751 -1.735 1.00 98.38 70 SER A C 1
ATOM 529 O O . SER A 1 70 ? 10.143 3.507 -2.089 1.00 98.38 70 SER A O 1
ATOM 531 N N . GLY A 1 71 ? 12.269 2.807 -2.290 1.00 98.38 71 GLY A N 1
ATOM 532 C CA . GLY A 1 71 ? 12.647 3.746 -3.343 1.00 98.38 71 GLY A CA 1
ATOM 533 C C . GLY A 1 71 ? 11.791 3.600 -4.601 1.00 98.38 71 GLY A C 1
ATOM 534 O O . GLY A 1 71 ? 11.295 4.597 -5.129 1.00 98.38 71 GLY A O 1
ATOM 535 N N . TRP A 1 72 ? 11.545 2.368 -5.051 1.00 98.06 72 TRP A N 1
ATOM 536 C CA . TRP A 1 72 ? 10.697 2.084 -6.208 1.00 98.06 72 TRP A CA 1
ATOM 537 C C . TRP A 1 72 ? 9.251 2.542 -5.992 1.00 98.06 72 TRP A C 1
ATOM 539 O O . TRP A 1 72 ? 8.690 3.206 -6.862 1.00 98.06 72 TRP A O 1
ATOM 549 N N . LEU A 1 73 ? 8.666 2.277 -4.814 1.00 98.12 73 LEU A N 1
ATOM 550 C CA . LEU A 1 73 ? 7.306 2.729 -4.485 1.00 98.12 73 LEU A CA 1
ATOM 551 C C . LEU A 1 73 ? 7.153 4.253 -4.529 1.00 98.12 73 LEU A C 1
ATOM 553 O O . LEU A 1 73 ? 6.069 4.756 -4.823 1.00 98.12 73 LEU A O 1
ATOM 557 N N . ARG A 1 74 ? 8.223 4.989 -4.218 1.00 98.38 74 ARG A N 1
ATOM 558 C CA . ARG A 1 74 ? 8.228 6.459 -4.134 1.00 98.38 74 ARG A CA 1
ATOM 559 C C . ARG A 1 74 ? 8.737 7.143 -5.401 1.00 98.38 74 ARG A C 1
ATOM 561 O O . ARG A 1 74 ? 8.688 8.373 -5.485 1.00 98.38 74 ARG A O 1
ATOM 568 N N . SER A 1 75 ? 9.207 6.370 -6.373 1.00 98.12 75 SER A N 1
ATOM 569 C CA . SER A 1 75 ? 9.707 6.869 -7.650 1.00 98.12 75 SER A CA 1
ATOM 570 C C . SER A 1 75 ? 8.591 6.932 -8.686 1.00 98.12 75 SER A C 1
ATOM 572 O O . SER A 1 75 ? 7.713 6.073 -8.727 1.00 98.12 75 SER A O 1
ATOM 574 N N . SER A 1 76 ? 8.631 7.947 -9.552 1.00 97.25 76 SER A N 1
ATOM 575 C CA . SER A 1 76 ? 7.754 7.996 -10.725 1.00 97.25 76 SER A CA 1
ATOM 576 C C . SER A 1 76 ? 7.988 6.774 -11.600 1.00 97.25 76 SER A C 1
ATOM 578 O O . SER A 1 76 ? 9.126 6.464 -11.956 1.00 97.25 76 SER A O 1
ATOM 580 N N . ASN A 1 77 ? 6.905 6.102 -11.977 1.00 97.00 77 ASN A N 1
ATOM 581 C CA . ASN A 1 77 ? 6.974 4.881 -12.758 1.00 97.00 77 ASN A CA 1
ATOM 582 C C . ASN A 1 77 ? 6.194 5.030 -14.069 1.00 97.00 77 ASN A C 1
ATOM 584 O O . ASN A 1 77 ? 4.994 5.300 -14.077 1.00 97.00 77 ASN A O 1
ATOM 588 N N . LYS A 1 78 ? 6.885 4.828 -15.197 1.00 95.19 78 LYS A N 1
ATOM 589 C CA . LYS A 1 78 ? 6.310 4.950 -16.546 1.00 95.19 78 LYS A CA 1
ATOM 590 C C . LYS A 1 78 ? 5.188 3.948 -16.825 1.00 95.19 78 LYS A C 1
ATOM 592 O O . LYS A 1 78 ? 4.345 4.237 -17.662 1.00 95.19 78 LYS A O 1
ATOM 597 N N . ALA A 1 79 ? 5.160 2.810 -16.132 1.00 94.88 79 ALA A N 1
ATOM 598 C CA . ALA A 1 79 ? 4.069 1.844 -16.237 1.00 94.88 79 ALA A CA 1
ATOM 599 C C . ALA A 1 79 ? 2.741 2.380 -15.675 1.00 94.88 79 ALA A C 1
ATOM 601 O O . ALA A 1 79 ? 1.690 1.827 -15.977 1.00 94.88 79 ALA A O 1
ATOM 602 N N . PHE A 1 80 ? 2.790 3.450 -14.875 1.00 97.06 80 PHE A N 1
ATOM 603 C CA . PHE A 1 80 ? 1.627 4.059 -14.236 1.00 97.06 80 PHE A CA 1
ATOM 604 C C . PHE A 1 80 ? 1.526 5.557 -14.552 1.00 97.06 80 PHE A C 1
ATOM 606 O O . PHE A 1 80 ? 1.354 6.384 -13.657 1.00 97.06 80 PHE A O 1
ATOM 613 N N . ASP A 1 81 ? 1.714 5.930 -15.820 1.00 96.38 81 ASP A N 1
ATOM 614 C CA . ASP A 1 81 ? 1.639 7.323 -16.290 1.00 96.38 81 ASP A CA 1
ATOM 615 C C . ASP A 1 81 ? 2.571 8.283 -15.529 1.00 96.38 81 ASP A C 1
ATOM 617 O O . ASP A 1 81 ? 2.262 9.448 -15.294 1.00 96.38 81 ASP A O 1
ATOM 621 N N . SER A 1 82 ? 3.747 7.788 -15.127 1.00 96.69 82 SER A N 1
ATOM 622 C CA . SER A 1 82 ? 4.741 8.514 -14.318 1.00 96.69 82 SER A CA 1
ATOM 623 C C . SER A 1 82 ? 4.276 8.891 -12.905 1.00 96.69 82 SER A C 1
ATOM 625 O O . SER A 1 82 ? 4.964 9.650 -12.218 1.00 96.69 82 SER A O 1
ATOM 627 N N . GLN A 1 83 ? 3.166 8.329 -12.427 1.00 98.06 83 GLN A N 1
ATOM 628 C CA . GLN A 1 83 ? 2.750 8.433 -11.030 1.00 98.06 83 GLN A CA 1
ATOM 629 C C . GLN A 1 83 ? 3.636 7.565 -10.129 1.00 98.06 83 GLN A C 1
ATOM 631 O O . GLN A 1 83 ? 4.322 6.641 -10.585 1.00 98.06 83 GLN A O 1
ATOM 636 N N . LYS A 1 84 ? 3.636 7.877 -8.831 1.00 98.44 84 LYS A N 1
ATOM 637 C CA . LYS A 1 84 ? 4.338 7.082 -7.824 1.00 98.44 84 LYS A CA 1
ATOM 638 C C . LYS A 1 84 ? 3.430 5.940 -7.367 1.00 98.44 84 LYS A C 1
ATOM 640 O O . LYS A 1 84 ? 2.299 6.212 -6.959 1.00 98.44 84 LYS A O 1
ATOM 645 N N . PRO A 1 85 ? 3.901 4.683 -7.368 1.00 98.44 85 PRO A N 1
ATOM 646 C CA . PRO A 1 85 ? 3.100 3.554 -6.904 1.00 98.44 85 PRO A CA 1
ATOM 647 C C . PRO A 1 85 ? 2.495 3.751 -5.506 1.00 98.44 85 PRO A C 1
ATOM 649 O O . PRO A 1 85 ? 1.345 3.383 -5.301 1.00 98.44 85 PRO A O 1
ATOM 652 N N . ILE A 1 86 ? 3.213 4.388 -4.571 1.00 98.50 86 ILE A N 1
ATOM 653 C CA . ILE A 1 86 ? 2.722 4.653 -3.205 1.00 98.50 86 ILE A CA 1
ATOM 654 C C . ILE A 1 86 ? 1.421 5.470 -3.168 1.00 98.50 86 ILE A C 1
ATOM 656 O O . ILE A 1 86 ? 0.607 5.276 -2.270 1.00 98.50 86 ILE A O 1
ATOM 660 N N . ASP A 1 87 ? 1.203 6.353 -4.143 1.00 98.44 87 ASP A N 1
ATOM 661 C CA . ASP A 1 87 ? -0.009 7.170 -4.220 1.00 98.44 87 ASP A CA 1
ATOM 662 C C . ASP A 1 87 ? -1.172 6.378 -4.833 1.00 98.44 87 ASP A C 1
ATOM 664 O O . ASP A 1 87 ? -2.321 6.526 -4.419 1.00 98.44 87 ASP A O 1
ATOM 668 N N . LEU A 1 88 ? -0.871 5.479 -5.775 1.00 98.50 88 LEU A N 1
ATOM 669 C CA . LEU A 1 88 ? -1.860 4.626 -6.437 1.00 98.50 88 LEU A CA 1
ATOM 670 C C . LEU A 1 88 ? -2.446 3.592 -5.478 1.00 98.50 88 LEU A C 1
ATOM 672 O O . LEU A 1 88 ? -3.660 3.402 -5.446 1.00 98.50 88 LEU A O 1
ATOM 676 N N . ILE A 1 89 ? -1.599 2.946 -4.672 1.00 98.44 89 ILE A N 1
ATOM 677 C CA . ILE A 1 89 ? -2.015 1.841 -3.796 1.00 98.44 89 ILE A CA 1
ATOM 678 C C . ILE A 1 89 ? -2.928 2.274 -2.637 1.00 98.44 89 ILE A C 1
ATOM 680 O O . ILE A 1 89 ? -3.466 1.419 -1.939 1.00 98.44 89 ILE A O 1
ATOM 684 N N . LYS A 1 90 ? -3.139 3.584 -2.447 1.00 98.12 90 LYS A N 1
ATOM 685 C CA . LYS A 1 90 ? -4.143 4.146 -1.524 1.00 98.12 90 LYS A CA 1
ATOM 686 C C . LYS A 1 90 ? -5.578 3.948 -2.012 1.00 98.12 90 LYS A C 1
ATOM 688 O O . LYS A 1 90 ? -6.521 4.104 -1.246 1.00 98.12 90 LYS A O 1
ATOM 693 N N . ARG A 1 91 ? -5.763 3.634 -3.295 1.00 97.38 91 ARG A N 1
ATOM 694 C CA . ARG A 1 91 ? -7.052 3.234 -3.863 1.00 97.38 91 ARG A CA 1
ATOM 695 C C . ARG A 1 91 ? -7.029 1.737 -4.144 1.00 97.38 91 ARG A C 1
ATOM 697 O O . ARG A 1 91 ? -6.013 1.200 -4.574 1.00 97.38 91 ARG A O 1
ATOM 704 N N . VAL A 1 92 ? -8.162 1.065 -3.940 1.00 96.25 92 VAL A N 1
ATOM 705 C CA . VAL A 1 92 ? -8.263 -0.397 -4.109 1.00 96.25 92 VAL A CA 1
ATOM 706 C C . VAL A 1 92 ? -7.904 -0.830 -5.533 1.00 96.25 92 VAL A C 1
ATOM 708 O O . VAL A 1 92 ? -7.145 -1.776 -5.707 1.00 96.25 92 VAL A O 1
ATOM 711 N N . ASP A 1 93 ? -8.400 -0.126 -6.551 1.00 96.81 93 ASP A N 1
ATOM 712 C CA . ASP A 1 93 ? -8.070 -0.394 -7.956 1.00 96.81 93 ASP A CA 1
ATOM 713 C C . ASP A 1 93 ? -6.582 -0.165 -8.254 1.00 96.81 93 ASP A C 1
ATOM 715 O O . ASP A 1 93 ? -5.963 -0.966 -8.950 1.00 96.81 93 ASP A O 1
ATOM 719 N N . GLY A 1 94 ? -5.981 0.875 -7.672 1.00 98.06 94 GLY A N 1
ATOM 720 C CA . GLY A 1 94 ? -4.545 1.123 -7.783 1.00 98.06 94 GLY A CA 1
ATOM 721 C C . GLY A 1 94 ? -3.695 0.045 -7.102 1.00 98.06 94 GLY A C 1
ATOM 722 O O . GLY A 1 94 ? -2.702 -0.398 -7.677 1.00 98.06 94 GLY A O 1
ATOM 723 N N . LEU A 1 95 ? -4.101 -0.439 -5.923 1.00 98.25 95 LEU A N 1
ATOM 724 C CA . LEU A 1 95 ? -3.433 -1.543 -5.225 1.00 98.25 95 LEU A CA 1
ATOM 725 C C . LEU A 1 95 ? -3.429 -2.821 -6.067 1.00 98.25 95 LEU A C 1
ATOM 727 O O . LEU A 1 95 ? -2.383 -3.456 -6.217 1.00 98.25 95 LEU A O 1
ATOM 731 N N . LEU A 1 96 ? -4.582 -3.178 -6.635 1.00 96.44 96 LEU A N 1
ATOM 732 C CA . LEU A 1 96 ? -4.713 -4.345 -7.505 1.00 96.44 96 LEU A CA 1
ATOM 733 C C . LEU A 1 96 ? -3.879 -4.197 -8.783 1.00 96.44 96 LEU A C 1
ATOM 735 O O . LEU A 1 96 ? -3.098 -5.095 -9.089 1.00 96.44 96 LEU A O 1
ATOM 739 N N . ASN A 1 97 ? -3.946 -3.045 -9.456 1.00 97.56 97 ASN A N 1
ATOM 740 C CA . ASN A 1 97 ? -3.170 -2.773 -10.671 1.00 97.56 97 ASN A CA 1
ATOM 741 C C . ASN A 1 97 ? -1.651 -2.902 -10.437 1.00 97.56 97 ASN A C 1
ATOM 743 O O . ASN A 1 97 ? -0.938 -3.542 -11.210 1.00 97.56 97 ASN A O 1
ATOM 747 N N . VAL A 1 98 ? -1.132 -2.354 -9.330 1.00 97.88 98 VAL A N 1
ATOM 748 C CA . VAL A 1 98 ? 0.299 -2.484 -9.004 1.00 97.88 98 VAL A CA 1
ATOM 749 C C . VAL A 1 98 ? 0.669 -3.938 -8.683 1.00 97.88 98 VAL A C 1
ATOM 751 O O . VAL A 1 98 ? 1.737 -4.391 -9.096 1.00 97.88 98 VAL A O 1
ATOM 754 N N . CYS A 1 99 ? -0.197 -4.692 -7.993 1.00 96.62 99 CYS A N 1
ATOM 755 C CA . CYS A 1 99 ? 0.029 -6.124 -7.757 1.00 96.62 99 CYS A CA 1
ATOM 756 C C . CYS A 1 99 ? 0.117 -6.904 -9.076 1.00 96.62 99 CYS A C 1
ATOM 758 O O . CYS A 1 99 ? 1.066 -7.659 -9.273 1.00 96.62 99 CYS A O 1
ATOM 760 N N . GLU A 1 100 ? -0.834 -6.687 -9.987 1.00 95.56 100 GLU A N 1
ATOM 761 C CA . GLU A 1 100 ? -0.873 -7.335 -11.302 1.00 95.56 100 GLU A CA 1
ATOM 762 C C . GLU A 1 100 ? 0.379 -7.022 -12.127 1.00 95.56 100 GLU A C 1
ATOM 764 O O . GLU A 1 100 ? 0.983 -7.924 -12.712 1.00 95.56 100 GLU A O 1
ATOM 769 N N . TYR A 1 101 ? 0.828 -5.764 -12.118 1.00 96.19 101 TYR A N 1
ATOM 770 C CA . TYR A 1 101 ? 2.070 -5.362 -12.775 1.00 96.19 101 TYR A CA 1
ATOM 771 C C . TYR A 1 101 ? 3.293 -6.130 -12.243 1.00 96.19 101 TYR A C 1
ATOM 773 O O . TYR A 1 101 ? 4.115 -6.611 -13.030 1.00 96.19 101 TYR A O 1
ATOM 781 N N . LEU A 1 102 ? 3.426 -6.248 -10.916 1.00 95.19 102 LEU A N 1
ATOM 782 C CA . LEU A 1 102 ? 4.558 -6.932 -10.281 1.00 95.19 102 LEU A CA 1
ATOM 783 C C . LEU A 1 102 ? 4.527 -8.445 -10.539 1.00 95.19 102 LEU A C 1
ATOM 785 O O . LEU A 1 102 ? 5.561 -9.036 -10.859 1.00 95.19 102 LEU A O 1
ATOM 789 N N . ASP A 1 103 ? 3.348 -9.064 -10.459 1.00 90.62 103 ASP A N 1
ATOM 790 C CA . ASP A 1 103 ? 3.164 -10.489 -10.747 1.00 90.62 103 ASP A CA 1
ATOM 791 C C . ASP A 1 103 ? 3.488 -10.802 -12.222 1.00 90.62 103 ASP A C 1
ATOM 793 O O . ASP A 1 103 ? 4.192 -11.774 -12.516 1.00 90.62 103 ASP A O 1
ATOM 797 N N . ALA A 1 104 ? 3.076 -9.935 -13.155 1.00 90.94 104 ALA A N 1
ATOM 798 C CA . ALA A 1 104 ? 3.402 -10.062 -14.575 1.00 90.94 104 ALA A CA 1
ATOM 799 C C . ALA A 1 104 ? 4.898 -9.876 -14.878 1.00 90.94 104 ALA A C 1
ATOM 801 O O . ALA A 1 104 ? 5.395 -10.444 -15.852 1.00 90.94 104 ALA A O 1
ATOM 802 N N . HIS A 1 105 ? 5.619 -9.085 -14.075 1.00 87.62 105 HIS A N 1
ATOM 803 C CA . HIS A 1 105 ? 7.076 -8.962 -14.171 1.00 87.62 105 HIS A CA 1
ATOM 804 C C . HIS A 1 105 ? 7.775 -10.237 -13.699 1.00 87.62 105 HIS A C 1
ATOM 806 O O . HIS A 1 105 ? 8.689 -10.720 -14.363 1.00 87.62 105 HIS A O 1
ATOM 812 N N . ARG A 1 106 ? 7.316 -10.813 -12.583 1.00 78.06 106 ARG A N 1
ATOM 813 C CA . ARG A 1 106 ? 7.897 -12.029 -12.006 1.00 78.06 106 ARG A CA 1
ATOM 814 C C . ARG A 1 106 ? 7.738 -13.251 -12.909 1.00 78.06 106 ARG A C 1
ATOM 816 O O . ARG A 1 106 ? 8.647 -14.065 -12.968 1.00 78.06 106 ARG A O 1
ATOM 823 N N . ALA A 1 107 ? 6.619 -13.373 -13.624 1.00 76.06 107 ALA A N 1
ATOM 824 C CA . ALA A 1 107 ? 6.363 -14.497 -14.530 1.00 76.06 107 ALA A CA 1
ATOM 825 C C . ALA A 1 107 ? 7.284 -14.544 -15.769 1.00 76.06 107 ALA A C 1
ATOM 827 O O . ALA A 1 107 ? 7.256 -15.527 -16.505 1.00 76.06 107 ALA A O 1
ATOM 828 N N . ARG A 1 108 ? 8.058 -13.482 -16.033 1.00 69.94 108 ARG A N 1
ATOM 829 C CA . ARG A 1 108 ? 8.968 -13.385 -17.189 1.00 69.94 108 ARG A CA 1
ATOM 830 C C . ARG A 1 108 ? 10.425 -13.722 -16.857 1.00 69.94 108 ARG A C 1
ATOM 832 O O . ARG A 1 108 ? 11.227 -13.764 -17.786 1.00 69.94 108 ARG A O 1
ATOM 839 N N . ILE A 1 109 ? 10.762 -13.874 -15.574 1.00 57.66 109 ILE A N 1
ATOM 840 C CA . ILE A 1 109 ? 12.123 -14.142 -15.077 1.00 57.66 109 ILE A CA 1
ATOM 841 C C . ILE A 1 109 ? 12.334 -15.648 -14.942 1.00 57.66 109 ILE A C 1
ATOM 843 O O . ILE A 1 109 ? 11.405 -16.322 -14.443 1.00 57.66 109 ILE A O 1
#

Secondary structure (DSSP, 8-state):
-HHHHHHHHTT--HHHHHHHHT--HHHHHHHHTTS--PPTTSHHHHHHHHHHHHHHHHHHHTTS-HHHHHHHHHS--GGGTT--HHHHTTSHHHHHHHHHHHHHHHTT-